Protein AF-A0A258BL42-F1 (afdb_monomer)

Solvent-accessible surface area (backbone atoms only — not comparable to full-atom values): 4568 Å² total; per-residue (Å²): 140,87,80,92,78,91,72,87,75,70,90,76,77,68,85,84,78,70,86,80,56,91,86,46,68,43,78,45,79,51,98,88,49,76,43,73,34,39,45,64,59,42,22,55,50,24,54,49,51,17,50,54,28,49,74,74,65,40,54,71,59,14,52,52,26,46,58,55,20,66,73,36,111

Radius of gyration: 17.82 Å; Cα contacts (8 Å, |Δi|>4): 71; chains: 1; bounding box: 35×36×55 Å

pLDDT: mean 76.43, std 18.57, range [39.28, 95.12]

Structure (mmCIF, N/CA/C/O backbone):
data_AF-A0A258BL42-F1
#
_entry.id   AF-A0A258BL42-F1
#
loop_
_atom_site.group_PDB
_atom_site.id
_atom_site.type_symbol
_atom_site.label_atom_id
_atom_site.label_alt_id
_atom_site.label_comp_id
_atom_site.label_asym_id
_atom_site.label_entity_id
_atom_site.label_seq_id
_atom_site.pdbx_PDB_ins_code
_atom_site.Cartn_x
_atom_site.Cartn_y
_atom_site.Cartn_z
_atom_site.occupancy
_atom_site.B_iso_or_equiv
_atom_site.auth_seq_i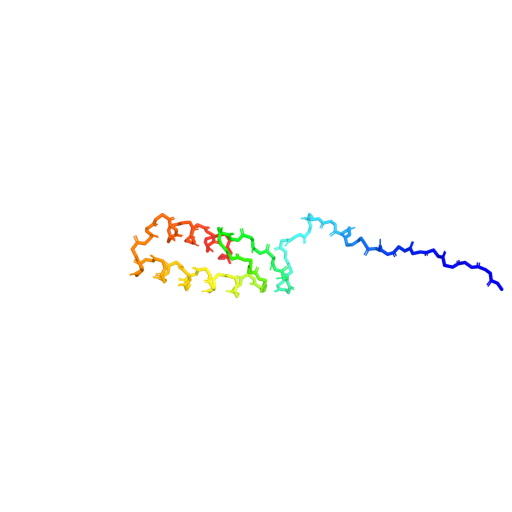d
_atom_site.auth_comp_id
_atom_site.auth_asym_id
_atom_site.auth_atom_id
_atom_site.pdbx_PDB_model_num
ATOM 1 N N . MET A 1 1 ? 10.687 -32.081 -46.234 1.00 51.34 1 MET A N 1
ATOM 2 C CA . MET A 1 1 ? 11.494 -32.012 -44.991 1.00 51.34 1 MET A CA 1
ATOM 3 C C . MET A 1 1 ? 10.564 -32.149 -43.789 1.00 51.34 1 MET A C 1
ATOM 5 O O . MET A 1 1 ? 9.481 -31.582 -43.811 1.00 51.34 1 MET A O 1
ATOM 9 N N . LYS A 1 2 ? 10.922 -32.982 -42.803 1.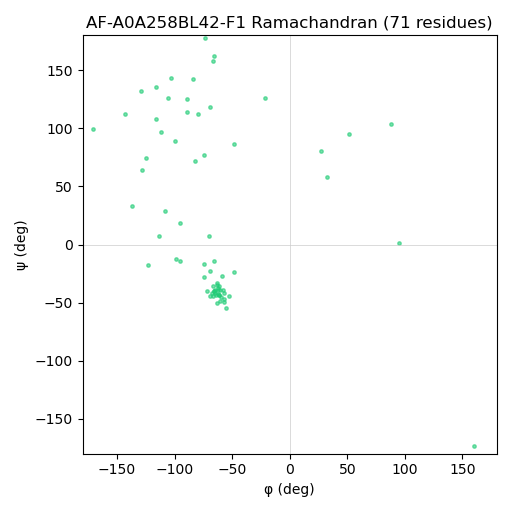00 51.47 2 LYS A N 1
ATOM 10 C CA . LYS A 1 2 ? 10.076 -33.393 -41.667 1.00 51.47 2 LYS A CA 1
ATOM 11 C C . LYS A 1 2 ? 10.467 -32.656 -40.371 1.00 51.47 2 LYS A C 1
ATOM 13 O O . LYS A 1 2 ? 11.648 -32.595 -40.057 1.00 51.47 2 LYS A O 1
ATOM 18 N N . ARG A 1 3 ? 9.427 -32.334 -39.585 1.00 49.00 3 ARG A N 1
ATOM 19 C CA . ARG A 1 3 ? 9.328 -32.262 -38.106 1.00 49.00 3 ARG A CA 1
ATOM 20 C C . ARG A 1 3 ? 9.693 -30.961 -37.374 1.00 49.00 3 ARG A C 1
ATOM 22 O O . ARG A 1 3 ? 10.838 -30.686 -37.038 1.00 49.00 3 ARG A O 1
ATOM 29 N N . SER A 1 4 ? 8.613 -30.287 -36.980 1.00 66.19 4 SER A N 1
ATOM 30 C CA . SER A 1 4 ? 8.388 -29.646 -35.682 1.00 66.19 4 SER A CA 1
ATOM 31 C C . SER A 1 4 ? 9.249 -30.180 -34.526 1.00 66.19 4 SER A C 1
ATOM 33 O O . SER A 1 4 ? 9.198 -31.363 -34.185 1.00 66.19 4 SER A O 1
ATOM 35 N N . ARG A 1 5 ? 9.956 -29.271 -33.842 1.00 54.81 5 ARG A N 1
ATOM 36 C CA . ARG A 1 5 ? 10.341 -29.408 -32.429 1.00 54.81 5 ARG A CA 1
ATOM 37 C C . ARG A 1 5 ? 10.270 -28.045 -31.756 1.00 54.81 5 ARG A C 1
ATOM 39 O O . ARG A 1 5 ? 11.035 -27.142 -32.075 1.00 54.81 5 ARG A O 1
ATOM 46 N N . GLY A 1 6 ? 9.319 -27.918 -30.837 1.00 55.41 6 GLY A N 1
ATOM 47 C CA . GLY A 1 6 ? 9.160 -26.736 -30.013 1.00 55.41 6 GLY A CA 1
ATOM 48 C C . GLY A 1 6 ? 10.313 -26.521 -29.035 1.00 55.41 6 GLY A C 1
ATOM 49 O O . GLY A 1 6 ? 11.030 -27.446 -28.652 1.00 55.41 6 GLY A O 1
ATOM 50 N N . ARG A 1 7 ? 10.436 -25.267 -28.609 1.00 48.25 7 ARG A N 1
ATOM 51 C CA . ARG A 1 7 ? 10.903 -24.824 -27.288 1.00 48.25 7 ARG A CA 1
ATOM 52 C C . ARG A 1 7 ? 10.622 -23.327 -27.250 1.00 48.25 7 ARG A C 1
ATOM 54 O O . ARG A 1 7 ? 11.313 -22.548 -27.887 1.00 48.25 7 ARG A O 1
ATOM 61 N N . ASN A 1 8 ? 9.536 -22.886 -26.624 1.00 47.47 8 ASN A N 1
ATOM 62 C CA . ASN A 1 8 ? 9.485 -22.739 -25.169 1.00 47.47 8 ASN A CA 1
ATOM 63 C C . ASN A 1 8 ? 10.866 -22.368 -24.599 1.00 47.47 8 ASN A C 1
ATOM 65 O O . ASN A 1 8 ? 11.445 -23.106 -23.804 1.00 47.47 8 ASN A O 1
ATOM 69 N N . ARG A 1 9 ? 11.418 -21.241 -25.066 1.00 48.41 9 ARG A N 1
ATOM 70 C CA . ARG A 1 9 ? 12.374 -20.446 -24.292 1.00 48.41 9 ARG A CA 1
ATOM 71 C C . ARG A 1 9 ? 11.516 -19.739 -23.239 1.00 48.41 9 ARG A C 1
ATOM 73 O O . ARG A 1 9 ? 11.010 -18.655 -23.476 1.00 48.41 9 ARG A O 1
ATOM 80 N N . ARG A 1 10 ? 11.089 -20.430 -22.175 1.00 46.44 10 ARG A N 1
ATOM 81 C CA . ARG A 1 10 ? 11.815 -20.393 -20.896 1.00 46.44 10 ARG A CA 1
ATOM 82 C C . ARG A 1 10 ? 12.569 -19.073 -20.793 1.00 46.44 10 ARG A C 1
ATOM 84 O O . ARG A 1 10 ? 13.751 -18.998 -21.111 1.00 46.44 10 ARG A O 1
ATOM 91 N N . SER A 1 11 ? 11.803 -18.051 -20.418 1.00 45.41 11 SER A N 1
ATOM 92 C CA . SER A 1 11 ? 12.269 -16.892 -19.671 1.00 45.41 11 SER A CA 1
ATOM 93 C C . SER A 1 11 ? 13.092 -17.417 -18.491 1.00 45.41 11 SER A C 1
ATOM 95 O O . SER A 1 11 ? 12.569 -17.792 -17.448 1.00 45.41 11 SER A O 1
ATOM 97 N N . GLY A 1 12 ? 14.373 -17.636 -18.756 1.00 47.47 12 GLY A N 1
ATOM 98 C CA . GLY A 1 12 ? 15.389 -18.135 -17.843 1.00 47.47 12 GLY A CA 1
ATOM 99 C C . GLY A 1 12 ? 16.539 -17.153 -17.922 1.00 47.47 12 GLY A C 1
ATOM 100 O O . GLY A 1 12 ? 17.594 -17.462 -18.464 1.00 47.47 12 GLY A O 1
ATOM 101 N N . GLY A 1 13 ? 16.264 -15.926 -17.490 1.00 42.22 13 GLY A N 1
ATOM 102 C CA . GLY A 1 13 ? 17.195 -14.812 -17.508 1.00 42.22 13 GLY A CA 1
ATOM 103 C C . GLY A 1 13 ? 17.323 -14.231 -16.112 1.00 42.22 13 GLY A C 1
ATOM 104 O O . GLY A 1 13 ? 16.770 -13.178 -15.841 1.00 42.22 13 GLY A O 1
ATOM 105 N N . ASN A 1 14 ? 18.039 -14.948 -15.249 1.00 39.28 14 ASN A N 1
ATOM 106 C CA . ASN A 1 14 ? 18.849 -14.387 -14.171 1.00 39.28 14 ASN A CA 1
ATOM 107 C C . ASN A 1 14 ? 18.154 -13.373 -13.215 1.00 39.28 14 ASN A C 1
ATOM 109 O O . ASN A 1 14 ? 18.194 -12.167 -13.471 1.00 39.28 14 ASN A O 1
ATOM 113 N N . PRO A 1 15 ? 17.618 -13.799 -12.051 1.00 49.62 15 PRO A N 1
ATOM 114 C CA . PRO A 1 15 ? 17.020 -12.890 -11.061 1.00 49.62 15 PRO A CA 1
ATOM 115 C C . PRO A 1 15 ? 18.040 -11.996 -10.321 1.00 49.62 15 PRO A C 1
ATOM 117 O O . PRO A 1 15 ? 17.676 -11.294 -9.387 1.00 49.62 15 PRO A O 1
ATOM 120 N N . GLN A 1 16 ? 19.318 -11.995 -10.714 1.00 46.34 16 GLN A N 1
ATOM 121 C CA . GLN A 1 16 ? 20.399 -11.402 -9.918 1.00 46.34 16 GLN A CA 1
ATOM 122 C C . GLN A 1 16 ? 20.827 -9.993 -10.354 1.00 46.34 16 GLN A C 1
ATOM 124 O O . GLN A 1 16 ? 21.490 -9.296 -9.600 1.00 46.34 16 GLN A O 1
ATOM 129 N N . ASN A 1 17 ? 20.391 -9.522 -11.527 1.00 42.66 17 ASN A N 1
ATOM 130 C CA . ASN A 1 17 ? 20.608 -8.133 -11.966 1.00 42.66 17 ASN A CA 1
ATOM 131 C C . ASN A 1 17 ? 19.308 -7.310 -11.951 1.00 42.66 17 ASN A C 1
ATOM 133 O O . ASN A 1 17 ? 19.147 -6.361 -12.718 1.00 42.66 17 ASN A O 1
ATOM 137 N N . ALA A 1 18 ? 18.406 -7.718 -11.044 1.00 51.41 18 ALA A N 1
ATOM 138 C CA . ALA A 1 18 ? 17.103 -7.207 -10.593 1.00 51.41 18 ALA A CA 1
ATOM 139 C C . ALA A 1 18 ? 16.977 -5.713 -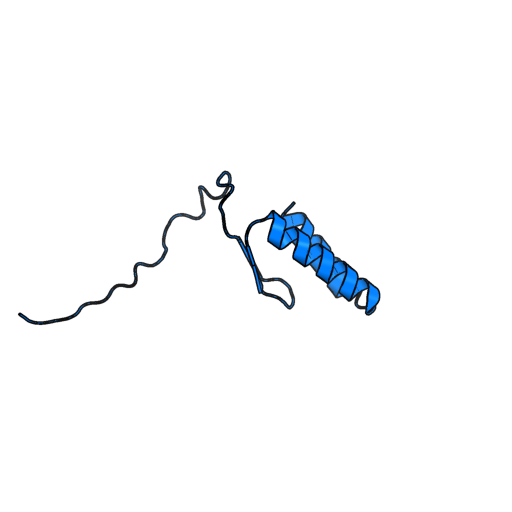10.224 1.00 51.41 18 ALA A C 1
ATOM 141 O O . ALA A 1 18 ? 15.906 -5.115 -10.311 1.00 51.41 18 ALA A O 1
ATOM 142 N N . PHE A 1 19 ? 18.096 -5.085 -9.872 1.00 52.97 19 PHE A N 1
ATOM 143 C CA . PHE A 1 19 ? 18.057 -3.936 -8.968 1.00 52.97 19 PHE A CA 1
ATOM 144 C C . PHE A 1 19 ? 18.028 -2.544 -9.621 1.00 52.97 19 PHE A C 1
ATOM 146 O O . PHE A 1 19 ? 17.700 -1.589 -8.940 1.00 52.97 19 PHE A O 1
ATOM 153 N N . ASN A 1 20 ? 18.321 -2.401 -10.922 1.00 53.31 20 ASN A N 1
ATOM 154 C CA . ASN A 1 20 ? 18.511 -1.073 -11.544 1.00 53.31 20 ASN A CA 1
ATOM 155 C C . ASN A 1 20 ? 17.854 -0.898 -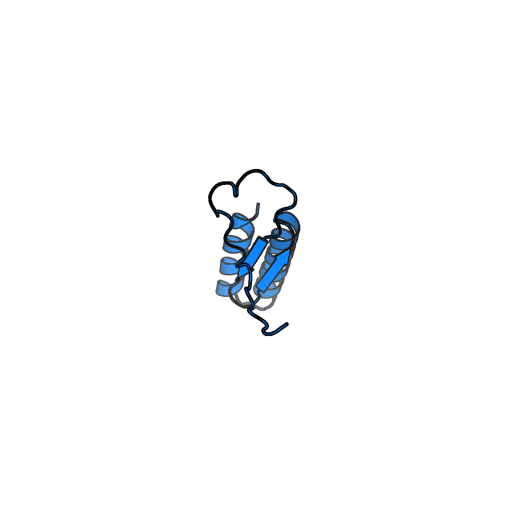12.927 1.00 53.31 20 ASN A C 1
ATOM 157 O O . ASN A 1 20 ? 18.401 -0.219 -13.791 1.00 53.31 20 ASN A O 1
ATOM 161 N N . ASN A 1 21 ? 16.704 -1.527 -13.190 1.00 57.47 21 ASN A N 1
ATOM 162 C CA . ASN A 1 21 ? 15.978 -1.271 -14.438 1.00 57.47 21 ASN A CA 1
ATOM 163 C C . ASN A 1 21 ? 14.608 -0.632 -14.134 1.00 57.47 21 ASN A C 1
ATOM 165 O O . ASN A 1 21 ? 13.722 -1.336 -13.645 1.00 57.47 21 ASN A O 1
ATOM 169 N N . PRO A 1 22 ? 14.424 0.674 -14.418 1.00 57.44 22 PRO A N 1
ATOM 170 C CA . PRO A 1 22 ? 13.188 1.405 -14.127 1.00 57.44 22 PRO A CA 1
ATOM 171 C C . PRO A 1 22 ? 11.974 0.916 -14.936 1.00 57.44 22 PRO A C 1
ATOM 173 O O . PRO A 1 22 ? 10.843 1.205 -14.566 1.00 57.44 22 PRO A O 1
ATOM 176 N N . ASN A 1 23 ? 12.181 0.117 -15.992 1.00 61.88 23 ASN A N 1
ATOM 177 C CA . ASN A 1 23 ? 11.110 -0.519 -16.772 1.00 61.88 23 ASN A CA 1
ATOM 178 C C . ASN A 1 23 ? 10.793 -1.955 -16.324 1.00 61.88 23 ASN A C 1
ATOM 180 O O . ASN A 1 23 ? 10.193 -2.739 -17.073 1.00 61.88 23 ASN A O 1
ATOM 184 N N . ARG A 1 24 ? 11.205 -2.343 -15.111 1.00 69.69 24 ARG A N 1
ATOM 185 C CA . ARG A 1 24 ? 10.824 -3.645 -14.565 1.00 69.69 24 ARG A CA 1
ATOM 186 C C . ARG A 1 24 ? 9.345 -3.682 -14.249 1.00 69.69 24 ARG A C 1
ATOM 188 O O . ARG A 1 24 ? 8.844 -2.947 -13.407 1.00 69.69 24 ARG A O 1
ATOM 195 N N . HIS A 1 25 ? 8.681 -4.594 -14.942 1.00 74.25 25 HIS A N 1
ATOM 196 C CA . HIS A 1 25 ? 7.344 -5.023 -14.601 1.00 74.25 25 HIS A CA 1
ATOM 197 C C . HIS A 1 25 ? 7.474 -6.023 -13.456 1.00 74.25 25 HIS A C 1
ATOM 199 O O . HIS A 1 25 ? 8.046 -7.102 -13.625 1.00 74.25 25 HIS A O 1
ATOM 205 N N . TYR A 1 26 ? 6.987 -5.629 -12.289 1.00 79.50 26 TYR A N 1
ATOM 206 C CA . TYR A 1 26 ? 6.856 -6.484 -11.126 1.00 79.50 26 TYR A CA 1
ATOM 207 C C . TYR A 1 26 ? 5.550 -7.267 -11.228 1.00 79.50 26 TYR A C 1
ATOM 209 O O . TYR A 1 26 ? 4.528 -6.755 -11.689 1.00 79.50 26 TYR A O 1
ATOM 217 N N . GLU A 1 27 ? 5.600 -8.522 -10.800 1.00 81.12 27 GLU A N 1
ATOM 218 C CA . GLU A 1 27 ? 4.422 -9.347 -10.570 1.00 81.12 27 GLU A CA 1
ATOM 219 C C . GLU A 1 27 ? 4.319 -9.572 -9.066 1.00 81.12 27 GLU A C 1
ATOM 221 O O . GLU A 1 27 ? 5.017 -10.411 -8.500 1.00 81.12 27 GLU A O 1
ATOM 226 N N . SER A 1 28 ? 3.492 -8.758 -8.414 1.00 80.00 28 SER A N 1
ATOM 227 C CA . SER A 1 28 ? 3.227 -8.878 -6.991 1.00 80.00 28 SER A CA 1
ATOM 228 C C . SER A 1 28 ? 2.059 -9.820 -6.754 1.00 80.00 28 SER A C 1
ATOM 230 O O . SER A 1 28 ? 0.977 -9.634 -7.317 1.00 80.00 28 SER A O 1
ATOM 232 N N . VAL A 1 29 ? 2.280 -10.840 -5.932 1.00 83.56 29 VAL A N 1
ATOM 233 C CA . VAL A 1 29 ? 1.233 -11.761 -5.489 1.00 83.56 29 VAL A CA 1
ATOM 234 C C . VAL A 1 29 ? 0.811 -11.315 -4.098 1.00 83.56 29 VAL A C 1
ATOM 236 O O . VAL A 1 29 ? 1.409 -11.724 -3.107 1.00 83.56 29 VAL A O 1
ATOM 239 N N . GLY A 1 30 ? -0.171 -10.419 -4.053 1.00 79.44 30 GLY A N 1
ATOM 240 C CA . GLY A 1 30 ? -0.775 -9.962 -2.811 1.00 79.44 30 GLY A CA 1
ATOM 241 C C . GLY A 1 30 ? -1.686 -11.026 -2.190 1.00 79.44 30 GLY A C 1
ATOM 242 O O . GLY A 1 30 ? -1.892 -12.089 -2.784 1.00 79.44 30 GLY A O 1
ATOM 243 N N . PRO A 1 31 ? -2.255 -10.732 -1.009 1.00 76.50 31 PRO A N 1
ATOM 244 C CA . PRO A 1 31 ? -3.043 -11.685 -0.231 1.00 76.50 31 PRO A CA 1
ATOM 245 C C . PRO A 1 31 ? -4.301 -12.147 -0.979 1.00 76.50 31 PRO A C 1
ATOM 247 O O . PRO A 1 31 ? -4.604 -13.334 -0.949 1.00 76.50 31 PRO A O 1
ATOM 250 N N . ASP A 1 32 ? -4.953 -11.250 -1.728 1.00 76.62 32 ASP A N 1
ATOM 251 C CA . ASP A 1 32 ? -6.110 -11.576 -2.581 1.00 76.62 32 ASP A CA 1
ATOM 252 C C . ASP A 1 32 ? -5.927 -11.202 -4.060 1.00 76.62 32 ASP A C 1
ATOM 254 O O . ASP A 1 32 ? -6.653 -11.685 -4.931 1.00 76.62 32 ASP A O 1
ATOM 258 N N . VAL A 1 33 ? -4.962 -10.334 -4.384 1.00 78.94 33 VAL A N 1
ATOM 259 C CA . VAL A 1 33 ? -4.860 -9.733 -5.721 1.00 78.94 33 VAL A CA 1
ATOM 260 C C . VAL A 1 33 ? -3.456 -9.876 -6.286 1.00 78.94 33 VAL A C 1
ATOM 262 O O . VAL A 1 33 ? -2.460 -9.551 -5.644 1.00 78.94 33 VAL A O 1
ATOM 265 N N . LYS A 1 34 ? -3.379 -10.323 -7.543 1.00 85.94 34 LYS A N 1
ATOM 266 C CA . LYS A 1 34 ? -2.140 -10.306 -8.325 1.00 85.94 34 LYS A CA 1
ATOM 267 C C . LYS A 1 34 ? -2.035 -8.988 -9.072 1.00 85.94 34 LYS A C 1
ATOM 269 O O . LYS A 1 34 ? -2.825 -8.716 -9.976 1.00 85.94 34 LYS A O 1
ATOM 274 N N . ILE A 1 35 ? -1.047 -8.185 -8.711 1.00 85.88 35 ILE A N 1
ATOM 275 C CA . ILE A 1 35 ? -0.820 -6.871 -9.297 1.00 85.88 35 ILE A CA 1
ATOM 276 C C . ILE A 1 35 ? 0.392 -6.953 -10.217 1.00 85.88 35 ILE A C 1
ATOM 278 O O . ILE A 1 35 ? 1.472 -7.380 -9.816 1.00 85.88 35 ILE A O 1
ATOM 282 N N . ARG A 1 36 ? 0.210 -6.539 -11.470 1.00 86.81 36 ARG A N 1
ATOM 283 C CA . ARG A 1 36 ? 1.284 -6.434 -12.460 1.00 86.81 36 ARG A CA 1
ATOM 284 C C . ARG A 1 36 ? 1.461 -4.976 -12.864 1.00 86.81 36 ARG A C 1
ATOM 286 O O . ARG A 1 36 ? 0.460 -4.297 -13.104 1.00 86.81 36 ARG A O 1
ATOM 293 N N . GLY A 1 37 ? 2.703 -4.512 -12.945 1.00 87.00 37 GLY A N 1
ATOM 294 C CA . GLY A 1 37 ? 3.022 -3.132 -13.323 1.00 87.00 37 GLY A CA 1
ATOM 295 C C . GLY A 1 37 ? 4.418 -2.710 -12.883 1.00 87.00 37 GLY A C 1
ATOM 296 O O . GLY A 1 37 ? 5.193 -3.532 -12.398 1.00 87.00 37 GLY A O 1
ATOM 297 N N . SER A 1 38 ? 4.754 -1.433 -13.055 1.00 89.25 38 SER A N 1
ATOM 298 C CA . SER A 1 38 ? 5.961 -0.866 -12.437 1.00 89.25 38 SER A CA 1
ATOM 299 C C . SER A 1 38 ? 5.837 -0.853 -10.907 1.00 89.25 38 SER A C 1
ATOM 301 O O . SER A 1 38 ? 4.731 -0.938 -10.377 1.00 89.25 38 SER A O 1
ATOM 303 N N . ALA A 1 39 ? 6.955 -0.719 -10.184 1.00 86.31 39 ALA A N 1
ATOM 304 C CA . ALA A 1 39 ? 6.939 -0.661 -8.715 1.00 86.31 39 ALA A CA 1
ATOM 305 C C . ALA A 1 39 ? 5.972 0.416 -8.189 1.00 86.31 39 ALA A C 1
ATOM 307 O O . ALA A 1 39 ? 5.138 0.130 -7.341 1.00 86.31 39 ALA A O 1
ATOM 308 N N . GLN A 1 40 ? 5.991 1.606 -8.796 1.00 88.94 40 GLN A N 1
ATOM 309 C CA . GLN A 1 40 ? 5.095 2.714 -8.449 1.00 88.94 40 GLN A CA 1
ATOM 310 C C . GLN A 1 40 ? 3.613 2.364 -8.660 1.00 88.94 40 GLN A C 1
ATOM 312 O O . GLN A 1 40 ? 2.786 2.607 -7.790 1.00 88.94 40 GLN A O 1
ATOM 317 N N . GLN A 1 41 ? 3.269 1.714 -9.777 1.00 90.88 41 GLN A N 1
ATOM 318 C CA . GLN A 1 41 ? 1.888 1.282 -10.032 1.00 90.88 41 GLN A CA 1
ATOM 319 C C . GLN A 1 41 ? 1.427 0.200 -9.051 1.00 90.88 41 GLN A C 1
ATOM 321 O O . GLN A 1 41 ? 0.249 0.132 -8.700 1.00 90.88 41 GLN A O 1
ATOM 326 N N . VAL A 1 42 ? 2.337 -0.691 -8.652 1.00 90.62 42 VAL A N 1
ATOM 327 C CA . VAL A 1 42 ? 2.052 -1.737 -7.667 1.00 90.62 42 VAL A CA 1
ATOM 328 C C . VAL A 1 42 ? 1.839 -1.111 -6.285 1.00 90.62 42 VAL A C 1
ATOM 330 O O . VAL A 1 42 ? 0.854 -1.438 -5.626 1.00 90.62 42 VAL A O 1
ATOM 333 N N . LEU A 1 43 ? 2.699 -0.167 -5.895 1.00 91.69 43 LEU A N 1
ATOM 334 C CA . LEU A 1 43 ? 2.596 0.612 -4.662 1.0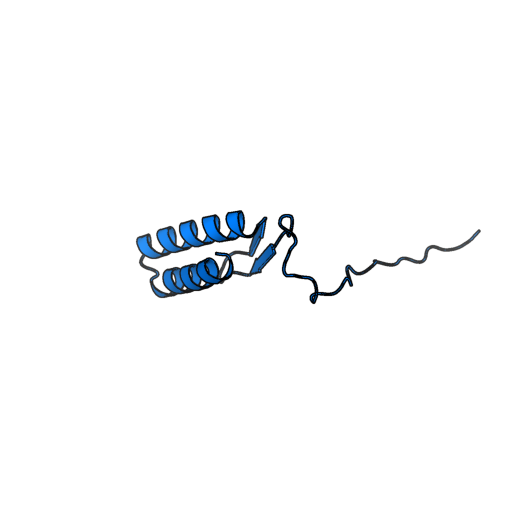0 91.69 43 LEU A CA 1
ATOM 335 C C . LEU A 1 43 ? 1.248 1.336 -4.557 1.00 91.69 43 LEU A C 1
ATOM 337 O O . LEU A 1 43 ? 0.523 1.145 -3.583 1.00 91.69 43 LEU A O 1
ATOM 341 N N . GLU A 1 44 ? 0.879 2.126 -5.569 1.00 92.31 44 GLU A N 1
ATOM 342 C CA . GLU A 1 44 ? -0.381 2.883 -5.582 1.00 92.31 44 GLU A CA 1
ATOM 343 C C . GLU A 1 44 ? -1.601 1.974 -5.406 1.00 92.31 44 GLU A C 1
ATOM 345 O O . GLU A 1 44 ? -2.518 2.288 -4.645 1.00 92.31 44 GLU A O 1
ATOM 350 N N . LYS A 1 45 ? -1.597 0.810 -6.065 1.00 93.44 45 LYS A N 1
ATOM 351 C CA . LYS A 1 45 ? -2.682 -0.165 -5.936 1.00 93.44 45 LYS A CA 1
ATOM 352 C C . LYS A 1 45 ? -2.747 -0.778 -4.540 1.00 93.44 45 LYS A C 1
ATOM 354 O O . LYS A 1 45 ? -3.846 -0.913 -4.010 1.00 93.44 45 LYS A O 1
ATOM 359 N N . TYR A 1 46 ? -1.612 -1.115 -3.925 1.00 94.00 46 TYR A N 1
ATOM 360 C CA . TYR A 1 46 ? -1.613 -1.616 -2.549 1.00 94.00 46 TYR A CA 1
ATOM 361 C C . TYR A 1 46 ? -2.078 -0.571 -1.542 1.00 94.00 46 TYR A C 1
ATOM 363 O O . TYR A 1 46 ? -2.856 -0.906 -0.655 1.00 94.00 46 TYR A O 1
ATOM 371 N N . LEU A 1 47 ? -1.687 0.694 -1.708 1.00 94.25 47 LEU A N 1
ATOM 372 C CA . LEU A 1 47 ? -2.182 1.780 -0.862 1.00 94.25 47 LEU A CA 1
ATOM 373 C C . LEU A 1 47 ? -3.697 1.970 -1.001 1.00 94.25 47 LEU A C 1
ATOM 375 O O . LEU A 1 47 ? -4.374 2.210 -0.001 1.00 94.25 47 LEU A O 1
ATOM 379 N N . GLN A 1 48 ? -4.239 1.839 -2.215 1.00 94.25 48 GLN A N 1
ATOM 380 C CA . GLN A 1 48 ? -5.683 1.875 -2.432 1.00 94.25 48 GLN A CA 1
ATOM 381 C C . GLN A 1 48 ? -6.382 0.703 -1.726 1.00 94.25 48 GLN A C 1
ATOM 383 O O . GLN A 1 48 ? -7.292 0.933 -0.934 1.00 94.25 48 GLN A O 1
ATOM 388 N N . TYR A 1 49 ? -5.913 -0.532 -1.929 1.00 93.25 49 TYR A N 1
ATOM 389 C CA . TYR A 1 49 ? -6.503 -1.711 -1.285 1.00 93.25 49 TYR A CA 1
ATOM 390 C C . TYR A 1 49 ? -6.382 -1.690 0.240 1.00 93.25 49 TYR A C 1
ATOM 392 O O . TYR A 1 49 ? -7.306 -2.112 0.933 1.00 93.25 49 TYR A O 1
ATOM 400 N N . ALA A 1 50 ? -5.283 -1.156 0.777 1.00 92.75 50 ALA A N 1
ATOM 401 C CA . ALA A 1 50 ? -5.106 -0.985 2.213 1.00 92.75 50 ALA A CA 1
ATOM 402 C C . ALA A 1 50 ? -6.166 -0.046 2.805 1.00 92.75 50 ALA A C 1
ATOM 404 O O . ALA A 1 50 ? -6.733 -0.358 3.854 1.00 92.75 50 ALA A O 1
ATOM 405 N N . ARG A 1 51 ? -6.465 1.072 2.125 1.00 94.50 51 ARG A N 1
ATOM 406 C CA . ARG A 1 51 ? -7.519 2.020 2.527 1.00 94.50 51 ARG A CA 1
ATOM 407 C C . ARG A 1 51 ? -8.904 1.396 2.422 1.00 94.50 51 ARG A C 1
ATOM 409 O O . ARG A 1 51 ? -9.682 1.519 3.363 1.00 94.50 51 ARG A O 1
ATOM 416 N N . ASP A 1 52 ? -9.186 0.687 1.334 1.00 94.25 52 ASP A N 1
ATOM 417 C CA . ASP A 1 52 ? -10.475 0.018 1.142 1.00 94.25 52 ASP A CA 1
ATOM 418 C C . ASP A 1 52 ? -10.717 -1.016 2.258 1.00 94.25 52 ASP A C 1
ATOM 420 O O . ASP A 1 52 ? -11.745 -0.958 2.935 1.00 94.25 52 ASP A O 1
ATOM 424 N N . ALA A 1 53 ? -9.727 -1.870 2.549 1.00 93.31 53 ALA A N 1
ATOM 425 C CA . ALA A 1 53 ? -9.776 -2.841 3.648 1.00 93.31 53 ALA A CA 1
ATOM 426 C C . ALA A 1 53 ? -9.870 -2.175 5.035 1.00 93.31 53 ALA A C 1
ATOM 428 O O . ALA A 1 53 ? -10.525 -2.680 5.947 1.00 93.31 53 ALA A O 1
ATOM 429 N N . GLN A 1 54 ? -9.248 -1.006 5.212 1.00 94.31 54 GLN A N 1
ATOM 430 C CA . GLN A 1 54 ? -9.383 -0.234 6.447 1.00 94.31 54 GLN A CA 1
ATOM 431 C C . GLN A 1 54 ? -10.824 0.254 6.636 1.00 94.31 54 GLN A C 1
ATOM 433 O O . GLN A 1 54 ? -11.356 0.181 7.745 1.00 94.31 54 GLN A O 1
ATOM 438 N N . THR A 1 55 ? -11.466 0.724 5.561 1.00 95.12 55 THR A N 1
ATOM 439 C CA . THR A 1 55 ? -12.858 1.196 5.594 1.00 95.12 55 THR A CA 1
ATOM 440 C C . THR A 1 55 ? -13.885 0.068 5.695 1.00 95.12 55 THR A C 1
ATOM 442 O O . THR A 1 55 ? -14.942 0.288 6.283 1.00 95.12 55 THR A O 1
ATOM 445 N N . SER A 1 56 ? -13.580 -1.141 5.200 1.00 93.25 56 SER A N 1
ATOM 446 C CA . SER A 1 56 ? -14.436 -2.327 5.373 1.00 93.25 56 SER A CA 1
ATOM 447 C C . SER A 1 56 ? -14.383 -2.906 6.792 1.00 93.25 56 SER A C 1
ATOM 449 O O . SER A 1 56 ? -15.275 -3.655 7.184 1.00 93.25 56 SER A O 1
ATOM 451 N N . GLY A 1 57 ? -13.369 -2.531 7.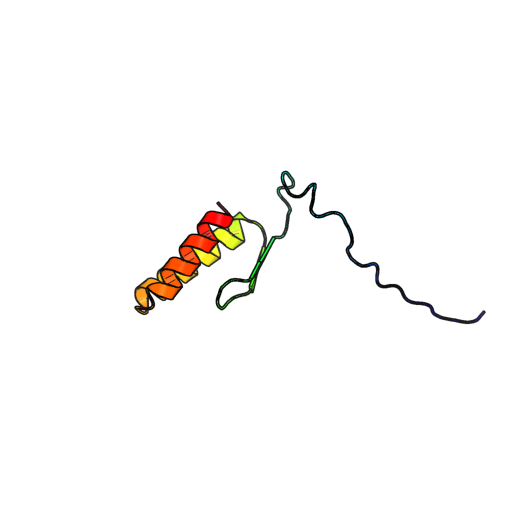581 1.00 92.75 57 GLY A N 1
ATOM 452 C CA . GLY A 1 57 ? -13.142 -3.033 8.937 1.00 92.75 57 GLY A CA 1
ATOM 453 C C . GLY A 1 57 ? -12.173 -4.217 9.014 1.00 92.75 57 GLY A C 1
ATOM 454 O O . GLY A 1 57 ? -11.867 -4.676 10.119 1.00 92.75 57 GLY A O 1
ATOM 455 N N . ASP A 1 58 ? -11.622 -4.663 7.884 1.00 93.38 58 ASP A N 1
ATOM 456 C CA . ASP A 1 58 ? -10.677 -5.779 7.789 1.00 93.38 58 ASP A CA 1
ATOM 457 C C . ASP A 1 58 ? -9.245 -5.331 8.108 1.00 93.38 58 ASP A C 1
ATOM 459 O O . ASP A 1 58 ? -8.364 -5.245 7.250 1.00 93.38 58 ASP A O 1
ATOM 463 N N . ARG A 1 59 ? -8.991 -5.047 9.391 1.00 91.12 59 ARG A N 1
ATOM 464 C CA . ARG A 1 59 ? -7.703 -4.498 9.857 1.00 91.12 59 ARG A CA 1
ATOM 465 C C . ARG A 1 59 ? -6.502 -5.385 9.520 1.00 91.12 59 ARG A C 1
ATOM 467 O O . ARG A 1 59 ? -5.470 -4.862 9.124 1.00 91.12 59 ARG A O 1
ATOM 474 N N . ILE A 1 60 ? -6.652 -6.708 9.634 1.00 93.56 60 ILE A N 1
ATOM 475 C CA . ILE A 1 60 ? -5.584 -7.675 9.319 1.00 93.56 60 ILE A CA 1
ATOM 476 C C . ILE A 1 60 ? -5.194 -7.574 7.840 1.00 93.56 60 ILE A C 1
ATOM 478 O O . ILE A 1 60 ? -4.015 -7.580 7.496 1.00 93.56 60 ILE A O 1
ATOM 482 N N . LEU A 1 61 ? -6.193 -7.456 6.964 1.00 91.75 61 LEU A N 1
ATOM 483 C CA . LEU A 1 61 ? -5.979 -7.369 5.526 1.00 91.75 61 LEU A CA 1
ATOM 484 C C . LEU A 1 61 ? -5.374 -6.013 5.138 1.00 91.75 61 LEU A C 1
ATOM 486 O O . LEU A 1 61 ? -4.459 -5.958 4.321 1.00 91.75 61 LEU A O 1
ATOM 490 N N . SER A 1 62 ? -5.841 -4.930 5.766 1.00 92.44 62 SER A N 1
ATOM 491 C CA . SER A 1 62 ? -5.267 -3.591 5.603 1.00 92.44 62 SER A CA 1
ATOM 492 C C . SER A 1 62 ? -3.776 -3.565 5.957 1.00 9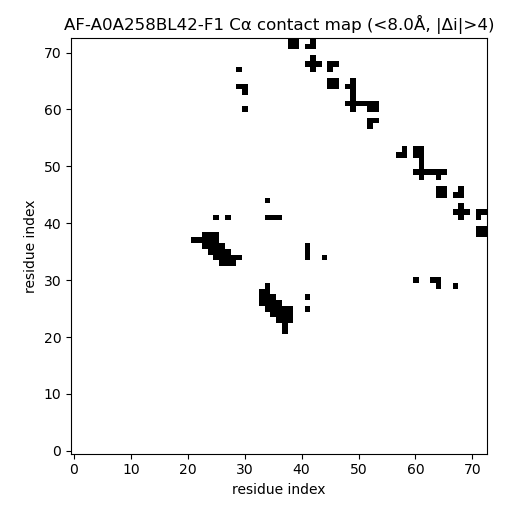2.44 62 SER A C 1
ATOM 494 O O . SER A 1 62 ? -2.962 -3.087 5.169 1.00 92.44 62 SER A O 1
ATOM 496 N N . GLU A 1 63 ? -3.399 -4.152 7.095 1.00 92.19 63 GLU A N 1
ATOM 497 C CA . GLU A 1 63 ? -2.006 -4.215 7.544 1.00 92.19 63 GLU A CA 1
ATOM 498 C C . GLU A 1 63 ? -1.135 -5.064 6.614 1.00 92.19 63 GLU A C 1
ATOM 500 O O . GLU A 1 63 ? -0.030 -4.653 6.261 1.00 92.19 63 GLU A O 1
ATOM 505 N N . ALA A 1 64 ? -1.662 -6.194 6.131 1.00 92.50 64 ALA A N 1
ATOM 506 C CA . ALA A 1 64 ? -0.985 -6.983 5.111 1.00 92.50 64 ALA A CA 1
ATOM 507 C C . ALA A 1 64 ? 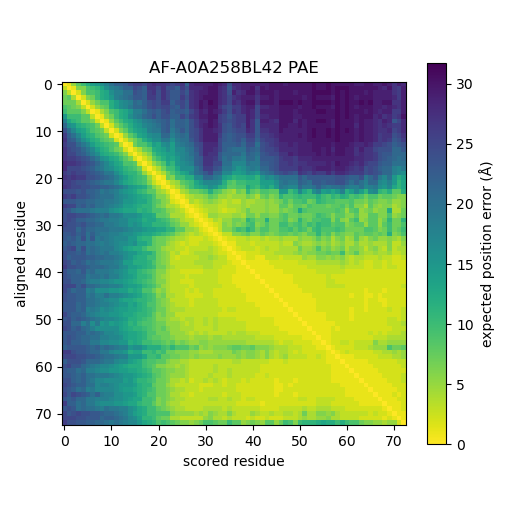-0.702 -6.133 3.861 1.00 92.50 64 ALA A C 1
ATOM 509 O O . ALA A 1 64 ? 0.438 -6.080 3.404 1.00 92.50 64 ALA A O 1
ATOM 510 N N . TYR A 1 65 ? -1.700 -5.412 3.334 1.00 93.50 65 TYR A N 1
ATOM 511 C CA . TYR A 1 65 ? -1.510 -4.547 2.166 1.00 93.50 65 TYR A CA 1
ATOM 512 C C . TYR A 1 65 ? -0.492 -3.425 2.393 1.00 93.50 65 TYR A C 1
ATOM 514 O O . TYR A 1 65 ? 0.262 -3.121 1.470 1.00 93.50 65 TYR A O 1
ATOM 522 N N . PHE A 1 66 ? -0.416 -2.845 3.593 1.00 92.94 66 PHE A N 1
ATOM 523 C CA . PHE A 1 66 ? 0.623 -1.862 3.911 1.00 92.94 66 PHE A CA 1
ATOM 524 C C . PHE A 1 66 ? 2.026 -2.469 3.872 1.00 92.94 66 PHE A C 1
ATOM 526 O O . PHE A 1 66 ? 2.908 -1.884 3.251 1.00 92.94 66 PHE A O 1
ATOM 533 N N . GLN A 1 67 ? 2.222 -3.668 4.423 1.00 92.19 67 GLN A N 1
ATOM 534 C CA . GLN A 1 67 ? 3.512 -4.363 4.326 1.00 92.19 67 GLN A CA 1
ATOM 535 C C . GLN A 1 67 ? 3.895 -4.647 2.865 1.00 92.19 67 GLN A C 1
ATOM 537 O O . GLN A 1 67 ? 5.052 -4.494 2.473 1.00 92.19 67 GLN A O 1
ATOM 542 N N . PHE A 1 68 ? 2.922 -5.018 2.021 1.00 90.06 68 PHE A N 1
ATOM 543 C CA . PHE A 1 68 ? 3.167 -5.163 0.584 1.00 90.06 68 PHE A CA 1
ATOM 544 C C . PHE A 1 68 ? 3.510 -3.828 -0.080 1.00 90.06 68 PHE A C 1
ATOM 546 O O . PHE A 1 68 ? 4.397 -3.803 -0.926 1.00 90.06 68 PHE A O 1
ATOM 553 N N . ALA A 1 69 ? 2.857 -2.726 0.292 1.00 89.12 69 ALA A N 1
ATOM 554 C CA . ALA A 1 69 ? 3.186 -1.395 -0.214 1.00 89.12 69 ALA A CA 1
ATOM 555 C C . ALA A 1 69 ? 4.635 -1.004 0.130 1.00 89.12 69 ALA A C 1
ATOM 557 O O . ALA A 1 69 ? 5.369 -0.578 -0.760 1.00 89.12 69 ALA A O 1
ATOM 558 N N . GLU A 1 70 ? 5.081 -1.2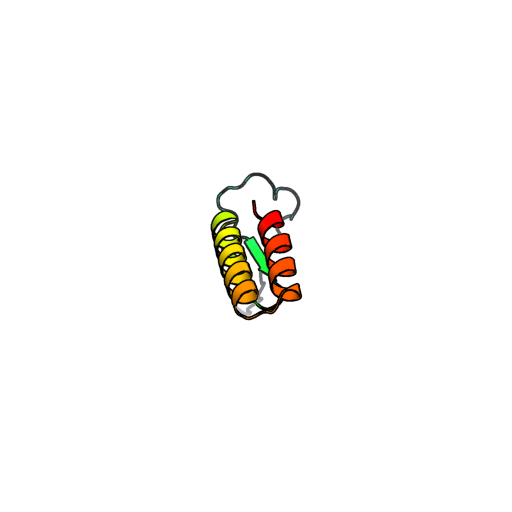41 1.368 1.00 88.94 70 GLU A N 1
ATOM 559 C CA . GLU A 1 70 ? 6.461 -0.971 1.807 1.00 88.94 70 GLU A CA 1
ATOM 560 C C . GLU A 1 70 ? 7.512 -1.733 0.988 1.00 88.94 70 GLU A C 1
ATOM 562 O O . GLU A 1 70 ? 8.632 -1.259 0.813 1.00 88.94 70 GLU A O 1
ATOM 567 N N . HIS A 1 71 ? 7.155 -2.888 0.422 1.00 86.75 71 HIS A N 1
ATOM 568 C CA . HIS A 1 71 ? 8.051 -3.646 -0.448 1.00 86.75 71 HIS A CA 1
ATOM 569 C C . HIS A 1 71 ? 8.322 -2.966 -1.806 1.00 86.75 71 HIS A C 1
ATOM 571 O O . HIS A 1 71 ? 9.326 -3.274 -2.449 1.00 86.75 71 HIS A O 1
ATOM 577 N N . TYR A 1 72 ? 7.436 -2.074 -2.264 1.00 83.81 72 TYR A N 1
ATOM 578 C CA . TYR A 1 72 ? 7.506 -1.436 -3.589 1.00 83.81 72 TYR A CA 1
ATOM 579 C C . TYR A 1 72 ? 7.767 0.078 -3.552 1.00 83.81 72 TYR A C 1
ATOM 581 O O . TYR A 1 72 ? 7.693 0.716 -4.608 1.00 83.81 72 TYR A O 1
ATOM 589 N N . GLN A 1 73 ? 8.049 0.641 -2.373 1.00 74.31 73 GLN A N 1
ATOM 590 C CA . GLN A 1 73 ? 8.440 2.044 -2.205 1.00 74.31 73 GLN A CA 1
ATOM 591 C C . GLN A 1 73 ? 9.817 2.351 -2.814 1.00 74.31 73 GLN A C 1
ATOM 593 O O . GLN A 1 73 ? 10.706 1.471 -2.789 1.00 74.31 73 GLN A O 1
#

Foldseek 3Di:
DDDDDDDDPDPPDDCPVVPDDQQDWDFDDAPPDTDTDGLVRLLVVLQVQLVVCVVVVVNVSSVSSVVSSVVSD

Sequence (73 aa):
MKRSRGRNRRSGGNPQNAFNNPNRHYESVGPDVKIRGSAQQVLEKYLQYARDAQTSGDRILSEAYFQFAEHYQ

Secondary structure (DSSP, 8-state):
--------------GGGTTS-TT--EEEE-SS-EEEE-HHHHHHHHHHHHHHHHHHT-HHHHHHHHHHHHTT-

Nearest PDB structures (foldseek):
  8rte-assembly1_A  TM=9.721E-01  e=7.643E+00  Bacillus phage phi105
  1flc-assembly1_D  TM=3.803E-01  e=9.311E+00  Influenza C virus (C/Johannesburg/1/66)

Mean predicted aligned error: 12.02 Å